Protein AF-A0A9N7JPC7-F1 (afdb_monomer_lite)

Organism: Clostridium septicum (NCBI:txid1504)

Sequence (111 aa):
MSMTQLEKIKLRLEIDKEDKSKDDLINIVLEDAKCEILDYCNRNVILAKMEALQRELAILYYNRIGSEGESSRNEGGISVNYIIDIPESIKNRLNAFRKLKAVGIANENKE

Secondary structure (DSSP, 8-state):
-PPPHHHHHHHHTT--TT--TTHHHHHHHHHHHHHHHHHHHT-SS--HHHHHHHHHHHHHHHHHHHHTTTGGGS-S-----------HHHHHHHHTT---STTTTSSS---

Structure (mmCIF, N/CA/C/O backbone):
data_AF-A0A9N7JPC7-F1
#
_entry.id   AF-A0A9N7JPC7-F1
#
loop_
_atom_site.group_PDB
_atom_site.id
_atom_site.type_symbol
_atom_site.label_atom_id
_atom_site.label_alt_id
_atom_site.label_comp_id
_atom_site.label_asym_id
_atom_site.label_entity_id
_atom_site.label_seq_id
_atom_site.pdbx_PDB_ins_code
_atom_site.Cartn_x
_atom_site.Cartn_y
_atom_site.Cartn_z
_atom_site.occupancy
_atom_site.B_iso_or_equiv
_atom_site.auth_seq_id
_atom_site.auth_comp_id
_atom_site.auth_asym_id
_atom_site.auth_atom_id
_atom_site.pdbx_PDB_model_num
ATOM 1 N N . MET A 1 1 ? -13.743 -18.949 3.786 1.00 50.00 1 MET A N 1
ATOM 2 C CA . MET A 1 1 ? -13.939 -17.575 3.281 1.00 50.00 1 MET A CA 1
ATOM 3 C C . MET A 1 1 ? -12.569 -16.925 3.216 1.00 50.00 1 MET A C 1
ATOM 5 O O . MET A 1 1 ? -11.897 -16.861 4.239 1.00 50.00 1 MET A O 1
ATOM 9 N N . SER A 1 2 ? -12.087 -16.580 2.026 1.00 71.38 2 SER A N 1
ATOM 10 C CA . SER A 1 2 ? -10.784 -15.927 1.873 1.00 71.38 2 SER A CA 1
ATOM 11 C C . SER A 1 2 ? -10.922 -14.473 2.319 1.00 71.38 2 SER A C 1
ATOM 13 O O . SER A 1 2 ? -11.741 -13.759 1.751 1.00 71.38 2 SER A O 1
ATOM 15 N N . MET A 1 3 ? -10.164 -14.036 3.328 1.00 78.31 3 MET A N 1
ATOM 16 C CA . MET A 1 3 ? -10.182 -12.633 3.768 1.00 78.31 3 MET A CA 1
ATOM 17 C C . MET A 1 3 ? -9.793 -11.696 2.620 1.00 78.31 3 MET A C 1
ATOM 19 O O . MET A 1 3 ? -8.792 -11.936 1.926 1.00 78.31 3 MET A O 1
ATOM 23 N N . THR A 1 4 ? -10.554 -10.616 2.464 1.00 88.31 4 THR A N 1
ATOM 24 C CA . THR A 1 4 ? -10.287 -9.562 1.477 1.00 88.31 4 THR A CA 1
ATOM 25 C C . THR A 1 4 ? -9.030 -8.757 1.835 1.00 88.31 4 THR A C 1
ATOM 27 O O . THR A 1 4 ? -8.504 -8.845 2.948 1.00 88.31 4 THR A O 1
ATOM 30 N N . GLN A 1 5 ? -8.490 -7.984 0.883 1.00 87.25 5 GLN A N 1
ATOM 31 C CA . GLN A 1 5 ? -7.329 -7.119 1.155 1.00 87.25 5 GLN A CA 1
ATOM 32 C C . GLN A 1 5 ? -7.655 -6.060 2.213 1.00 87.25 5 GLN A C 1
ATOM 34 O O . GLN A 1 5 ? -6.851 -5.832 3.112 1.00 87.25 5 GLN A O 1
ATOM 39 N N . LEU A 1 6 ? -8.856 -5.489 2.134 1.00 89.69 6 LEU A N 1
ATOM 40 C CA . LEU A 1 6 ? -9.362 -4.488 3.061 1.00 89.69 6 LEU A CA 1
ATOM 41 C C . LEU A 1 6 ? -9.450 -5.023 4.496 1.00 89.69 6 LEU A C 1
ATOM 43 O O . LEU A 1 6 ? -8.890 -4.416 5.404 1.00 89.69 6 LEU A O 1
ATOM 47 N N . GLU A 1 7 ? -10.042 -6.204 4.704 1.00 89.44 7 GLU A N 1
ATOM 48 C CA . GLU A 1 7 ? -10.107 -6.830 6.036 1.00 89.44 7 GLU A CA 1
ATOM 49 C C . GLU A 1 7 ? -8.719 -7.094 6.633 1.00 89.44 7 GLU A C 1
ATOM 51 O O . GLU A 1 7 ? -8.509 -6.915 7.832 1.00 89.44 7 GLU A O 1
ATOM 56 N N . LYS A 1 8 ? -7.751 -7.503 5.802 1.00 90.19 8 LYS A N 1
ATOM 57 C CA . LYS A 1 8 ? -6.366 -7.728 6.246 1.00 90.19 8 LYS A CA 1
ATOM 58 C C . LYS A 1 8 ? -5.678 -6.430 6.663 1.00 90.19 8 LYS A C 1
ATOM 60 O O . LYS A 1 8 ? -4.871 -6.457 7.588 1.00 90.19 8 LYS A O 1
ATOM 65 N N . ILE A 1 9 ? -5.963 -5.326 5.971 1.00 91.00 9 ILE A N 1
ATOM 66 C CA . ILE A 1 9 ? -5.415 -4.006 6.301 1.00 91.00 9 ILE A CA 1
ATOM 67 C C . ILE A 1 9 ? -6.038 -3.485 7.593 1.00 91.00 9 ILE A C 1
ATOM 69 O O . ILE A 1 9 ? -5.297 -3.097 8.488 1.00 91.00 9 ILE A O 1
ATOM 73 N N . LYS A 1 10 ? -7.365 -3.566 7.746 1.00 90.88 10 LYS A N 1
ATOM 74 C CA . LYS A 1 10 ? -8.042 -3.192 8.996 1.00 90.88 10 LYS A CA 1
ATOM 75 C C . LYS A 1 10 ? -7.474 -3.926 10.204 1.00 90.88 10 LYS A C 1
ATOM 77 O O . LYS A 1 10 ? -7.107 -3.293 11.184 1.00 90.88 10 LYS A O 1
ATOM 82 N N . LEU A 1 11 ? -7.295 -5.245 10.084 1.00 90.94 11 LEU A N 1
ATOM 83 C CA . LEU A 1 11 ? -6.702 -6.064 11.142 1.00 90.94 11 LEU A CA 1
ATOM 84 C C . LEU A 1 11 ? -5.277 -5.614 11.510 1.00 90.94 11 LEU A C 1
ATOM 86 O O . LEU A 1 11 ? -4.893 -5.684 12.670 1.00 90.94 11 LEU A O 1
ATOM 90 N N . ARG A 1 12 ? -4.486 -5.165 10.528 1.00 88.00 12 ARG A N 1
ATOM 91 C CA . ARG A 1 12 ? -3.121 -4.649 10.734 1.00 88.00 12 ARG A CA 1
ATOM 92 C C . ARG A 1 12 ? -3.087 -3.261 11.370 1.00 88.00 12 ARG A C 1
ATOM 94 O O . ARG A 1 12 ? -2.095 -2.942 12.009 1.00 88.00 12 ARG A O 1
ATOM 101 N N . LEU A 1 13 ? -4.124 -2.460 11.150 1.00 88.31 13 LEU A N 1
ATOM 102 C CA . LEU A 1 13 ? -4.278 -1.107 11.686 1.00 88.31 13 LEU A CA 1
ATOM 103 C C . LEU A 1 13 ? -5.055 -1.084 13.012 1.00 88.31 13 LEU A C 1
ATOM 105 O O . LEU A 1 13 ? -5.403 -0.006 13.478 1.00 88.31 13 LEU A O 1
ATOM 109 N N . GLU A 1 14 ? -5.370 -2.255 13.580 1.00 88.94 14 GLU A N 1
ATOM 110 C CA . GLU A 1 14 ? -6.210 -2.394 14.780 1.00 88.94 14 GLU A CA 1
ATOM 111 C C . GLU A 1 14 ? -7.586 -1.707 14.641 1.00 88.94 14 GLU A C 1
ATOM 113 O O . GLU A 1 14 ? -8.180 -1.248 15.612 1.00 88.94 14 GLU A O 1
ATOM 118 N N . ILE A 1 15 ? -8.115 -1.660 13.413 1.00 87.81 15 ILE A N 1
ATOM 119 C CA . ILE A 1 15 ? -9.453 -1.149 13.103 1.00 87.81 15 ILE A CA 1
ATOM 120 C C . ILE A 1 15 ? -10.440 -2.315 13.161 1.00 87.81 15 ILE A C 1
ATOM 122 O O . ILE A 1 15 ? -10.199 -3.378 12.575 1.00 87.81 15 ILE A O 1
ATOM 126 N N . ASP A 1 16 ? -11.570 -2.108 13.836 1.00 87.62 16 ASP A N 1
ATOM 127 C CA . ASP A 1 16 ? -12.626 -3.112 13.904 1.00 87.62 16 ASP A CA 1
ATOM 128 C C . ASP A 1 16 ? -13.192 -3.421 12.506 1.00 87.62 16 ASP A C 1
ATOM 130 O O . ASP A 1 16 ? -13.297 -2.555 11.634 1.00 87.62 16 ASP A O 1
ATOM 134 N N . LYS A 1 17 ? -13.565 -4.678 12.260 1.00 81.56 17 LYS A N 1
ATOM 135 C CA . LYS A 1 17 ? -14.100 -5.087 10.953 1.00 81.56 17 LYS A CA 1
ATOM 136 C C . LYS A 1 17 ? -15.415 -4.384 10.629 1.00 81.56 17 LYS A C 1
ATOM 138 O O . LYS A 1 17 ? -15.679 -4.135 9.449 1.00 81.56 17 LYS A O 1
ATOM 143 N N . GLU A 1 18 ? -16.209 -4.080 11.651 1.00 84.56 18 GLU A N 1
ATOM 144 C CA . GLU A 1 18 ? -17.498 -3.402 11.537 1.00 84.56 18 GLU A CA 1
ATOM 145 C C . GLU A 1 18 ? -17.343 -1.888 11.335 1.00 84.56 18 GLU A C 1
ATOM 147 O O . GLU A 1 18 ? -18.255 -1.252 10.799 1.00 84.56 18 GLU A O 1
ATOM 152 N N . ASP A 1 19 ? -16.178 -1.314 11.672 1.00 84.94 19 ASP A N 1
ATOM 153 C CA . ASP A 1 19 ? -15.890 0.095 11.410 1.00 84.94 19 ASP A CA 1
ATOM 154 C C . ASP A 1 19 ? -15.688 0.326 9.909 1.00 84.94 19 ASP A C 1
ATOM 156 O O . ASP A 1 19 ? -14.721 -0.134 9.302 1.00 84.94 19 ASP A O 1
ATOM 160 N N . LYS A 1 20 ? -16.635 1.040 9.300 1.00 87.56 20 LYS A N 1
ATOM 161 C CA . LYS A 1 20 ? -16.605 1.438 7.882 1.00 87.56 20 LYS A CA 1
ATOM 162 C C . LYS A 1 20 ? -16.152 2.881 7.693 1.00 87.56 20 LYS A C 1
ATOM 164 O O . LYS A 1 20 ? -16.093 3.362 6.566 1.00 87.56 20 LYS A O 1
ATOM 169 N N . SER A 1 21 ? -15.815 3.575 8.777 1.00 87.44 21 SER A N 1
ATOM 170 C CA . SER A 1 21 ? -15.427 4.986 8.758 1.00 87.44 21 SER A CA 1
ATOM 171 C C . SER A 1 21 ? -14.166 5.219 7.923 1.00 87.44 21 SER A C 1
ATOM 173 O O . SER A 1 21 ? -13.966 6.302 7.377 1.00 87.44 21 SER A O 1
ATOM 175 N N . LYS A 1 22 ? -13.309 4.196 7.823 1.00 86.88 22 LYS A N 1
ATOM 176 C CA . LYS A 1 22 ? -12.044 4.226 7.077 1.00 86.88 22 LYS A CA 1
ATOM 177 C C . LYS A 1 22 ? -12.039 3.344 5.826 1.00 86.88 22 LYS A C 1
ATOM 179 O O . LYS A 1 22 ? -11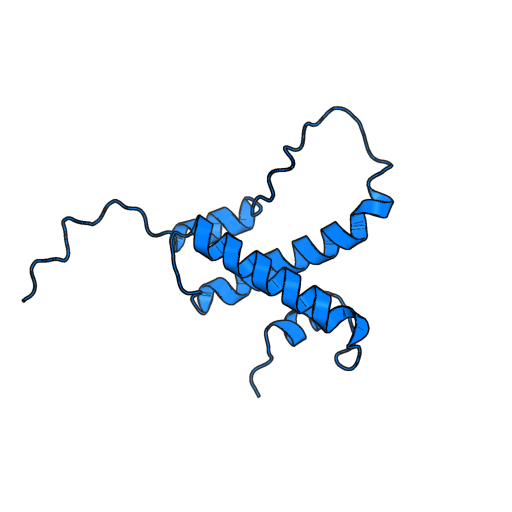.012 3.292 5.158 1.00 86.88 22 LYS A O 1
ATOM 184 N N . ASP A 1 23 ? -13.146 2.675 5.486 1.00 90.88 23 ASP A N 1
ATOM 185 C CA . ASP A 1 23 ? -13.220 1.774 4.320 1.00 90.88 23 ASP A CA 1
ATOM 186 C C . ASP A 1 23 ? -12.849 2.485 3.022 1.00 90.88 23 ASP A C 1
ATOM 188 O O . ASP A 1 23 ? -12.056 1.971 2.238 1.00 90.88 23 ASP A O 1
ATOM 192 N N . ASP A 1 24 ? -13.429 3.664 2.808 1.00 91.12 24 ASP A N 1
ATOM 193 C CA . ASP A 1 24 ? -13.239 4.448 1.591 1.00 91.12 24 ASP A CA 1
ATOM 194 C C . ASP A 1 24 ? -11.768 4.852 1.431 1.00 91.12 24 ASP A C 1
ATOM 196 O O . ASP A 1 24 ? -11.126 4.528 0.433 1.00 91.12 24 ASP A O 1
ATOM 200 N N . LEU A 1 25 ? -11.186 5.406 2.499 1.00 89.75 25 LEU A N 1
ATOM 201 C CA . LEU A 1 25 ? -9.775 5.780 2.539 1.00 89.75 25 LEU A CA 1
ATOM 202 C C . LEU A 1 25 ? -8.855 4.572 2.311 1.00 89.75 25 LEU A C 1
ATOM 204 O O . LEU A 1 25 ? -7.910 4.672 1.534 1.00 89.75 25 LEU A O 1
ATOM 208 N N . ILE A 1 26 ? -9.140 3.428 2.948 1.00 91.19 26 ILE A N 1
ATOM 209 C CA . ILE A 1 26 ? -8.373 2.184 2.776 1.00 91.19 26 ILE A CA 1
ATOM 210 C C . ILE A 1 26 ? -8.460 1.684 1.328 1.00 91.19 26 ILE A C 1
ATOM 212 O O . ILE A 1 26 ? -7.453 1.227 0.788 1.00 91.19 26 ILE A O 1
ATOM 216 N N . ASN A 1 27 ? -9.628 1.764 0.684 1.00 92.25 27 ASN A N 1
ATOM 217 C CA . ASN A 1 27 ? -9.775 1.384 -0.722 1.00 92.25 27 ASN A CA 1
ATOM 218 C C . ASN A 1 27 ? -8.974 2.307 -1.643 1.00 92.25 27 ASN A C 1
ATOM 220 O O . ASN A 1 27 ? -8.279 1.805 -2.525 1.00 92.25 27 ASN A O 1
ATOM 224 N N . ILE A 1 28 ? -9.017 3.620 -1.407 1.00 90.69 28 ILE A N 1
ATOM 225 C CA . ILE A 1 28 ? -8.260 4.601 -2.193 1.00 90.69 28 ILE A CA 1
ATOM 226 C C . ILE A 1 28 ? -6.757 4.324 -2.089 1.00 90.69 28 ILE A C 1
ATOM 228 O O . ILE A 1 28 ? -6.100 4.150 -3.112 1.00 90.69 28 ILE A O 1
ATOM 232 N N . VAL A 1 29 ? -6.203 4.186 -0.876 1.00 90.81 29 VAL A N 1
ATOM 233 C CA . VAL A 1 29 ? -4.759 3.902 -0.716 1.00 90.81 29 VAL A CA 1
ATOM 234 C C . VAL A 1 29 ? -4.369 2.525 -1.252 1.00 90.81 29 VAL A C 1
ATOM 236 O O . VAL A 1 29 ? -3.237 2.321 -1.684 1.00 90.81 29 VAL A O 1
ATOM 239 N N . LEU A 1 30 ? -5.291 1.560 -1.241 1.00 91.69 30 LEU A N 1
ATOM 240 C CA . LEU A 1 30 ? -5.068 0.237 -1.814 1.00 91.69 30 LEU A CA 1
ATOM 241 C C . LEU A 1 30 ? -5.019 0.284 -3.349 1.00 91.69 30 LEU A C 1
ATOM 243 O O . LEU A 1 30 ? -4.237 -0.459 -3.954 1.00 91.69 30 LEU A O 1
ATOM 247 N N . GLU A 1 31 ? -5.852 1.118 -3.972 1.00 91.25 31 GLU A N 1
ATOM 248 C CA . GLU A 1 31 ? -5.848 1.365 -5.414 1.00 91.25 31 GLU A CA 1
ATOM 249 C C . GLU A 1 31 ? -4.602 2.141 -5.848 1.00 91.25 31 GLU A C 1
ATOM 251 O O . GLU A 1 31 ? -3.938 1.738 -6.805 1.00 91.25 31 GLU A O 1
ATOM 256 N N . ASP A 1 32 ? -4.231 3.172 -5.096 1.00 89.75 32 ASP A N 1
ATOM 257 C CA . ASP A 1 32 ? -3.031 3.969 -5.338 1.00 89.75 32 ASP A CA 1
ATOM 258 C C . ASP A 1 32 ? -1.765 3.098 -5.255 1.00 89.75 32 ASP A C 1
ATOM 260 O O . ASP A 1 32 ? -1.015 2.971 -6.226 1.00 89.75 32 ASP A O 1
ATOM 264 N N . ALA A 1 33 ? -1.632 2.317 -4.173 1.00 90.50 33 ALA A N 1
ATOM 265 C CA . ALA A 1 33 ? -0.558 1.339 -4.010 1.00 90.50 33 ALA A CA 1
ATOM 266 C C . ALA A 1 33 ? -0.510 0.309 -5.152 1.00 90.50 33 ALA A C 1
ATOM 268 O O . ALA A 1 33 ? 0.563 -0.145 -5.555 1.00 90.50 33 ALA A O 1
ATOM 269 N N . LYS A 1 34 ? -1.667 -0.096 -5.691 1.00 91.06 34 LYS A N 1
ATOM 270 C CA . LYS A 1 34 ? -1.721 -0.982 -6.861 1.00 91.06 34 LYS A CA 1
ATOM 271 C C . LYS A 1 34 ? -1.183 -0.284 -8.100 1.00 91.06 34 LYS A C 1
ATOM 273 O O . LYS A 1 34 ? -0.375 -0.891 -8.799 1.00 91.06 34 LYS A O 1
ATOM 278 N N . CYS A 1 35 ? -1.647 0.928 -8.386 1.00 89.06 35 CYS A N 1
ATOM 279 C CA . CYS A 1 35 ? -1.223 1.698 -9.551 1.00 89.06 35 CYS A CA 1
ATOM 280 C C . CYS A 1 35 ? 0.300 1.869 -9.559 1.00 89.06 35 CYS A C 1
ATOM 282 O O . CYS A 1 35 ? 0.963 1.554 -10.545 1.00 89.06 35 CYS A O 1
ATOM 284 N N . GLU A 1 36 ? 0.863 2.227 -8.411 1.00 88.06 36 GLU A N 1
ATOM 285 C CA . GLU A 1 36 ? 2.291 2.477 -8.263 1.00 88.06 36 GLU A CA 1
ATOM 286 C C . GLU A 1 36 ? 3.141 1.211 -8.425 1.00 88.06 36 GLU A C 1
ATOM 288 O O . GLU A 1 36 ? 4.156 1.201 -9.124 1.00 88.06 36 GLU A O 1
ATOM 293 N N . ILE A 1 37 ? 2.694 0.090 -7.848 1.00 89.06 37 ILE A N 1
ATOM 294 C CA . ILE A 1 37 ? 3.350 -1.208 -8.042 1.00 89.06 37 ILE A CA 1
ATOM 295 C C . ILE A 1 37 ? 3.329 -1.616 -9.517 1.00 89.06 37 ILE A C 1
ATOM 297 O O . ILE A 1 37 ? 4.319 -2.150 -10.024 1.00 89.06 37 ILE A O 1
ATOM 301 N N . LEU A 1 38 ? 2.200 -1.414 -10.197 1.00 88.62 38 LEU A N 1
ATOM 302 C CA . LEU A 1 38 ? 2.032 -1.745 -11.609 1.00 88.62 38 LEU A CA 1
ATOM 303 C C . LEU A 1 38 ? 2.951 -0.904 -12.497 1.00 88.62 38 LEU A C 1
ATOM 305 O O . LEU A 1 38 ? 3.646 -1.475 -13.344 1.00 88.62 38 LEU A O 1
ATOM 309 N N . ASP A 1 39 ? 3.008 0.403 -12.248 1.00 86.31 39 ASP A N 1
ATOM 310 C CA . ASP A 1 39 ? 3.906 1.336 -12.926 1.00 86.31 39 ASP A CA 1
ATOM 311 C C . ASP A 1 39 ? 5.377 0.932 -12.725 1.00 86.31 39 ASP A C 1
ATOM 313 O O . ASP A 1 39 ? 6.090 0.635 -13.691 1.00 86.31 39 ASP A O 1
ATOM 317 N N . TYR A 1 40 ? 5.797 0.745 -11.468 1.00 85.75 40 TYR A N 1
ATOM 318 C CA . TYR A 1 40 ? 7.165 0.352 -11.118 1.00 85.75 40 TYR A CA 1
ATOM 319 C C . TYR A 1 40 ? 7.582 -0.978 -11.767 1.00 85.75 40 TYR A C 1
ATOM 321 O O . TYR A 1 40 ? 8.697 -1.144 -12.285 1.00 85.75 40 TYR A O 1
ATOM 329 N N . CYS A 1 41 ? 6.673 -1.953 -11.743 1.00 85.31 41 CYS A N 1
ATOM 330 C CA . CYS A 1 41 ? 6.886 -3.295 -12.270 1.00 85.31 41 CYS A CA 1
ATOM 331 C C . CYS A 1 41 ? 6.753 -3.368 -13.804 1.00 85.31 41 CYS A C 1
ATOM 333 O O . CYS A 1 41 ? 7.134 -4.383 -14.400 1.00 85.31 41 CYS A O 1
ATOM 335 N N . ASN A 1 42 ? 6.244 -2.306 -14.439 1.00 84.25 42 ASN A N 1
ATOM 336 C CA . ASN A 1 42 ? 5.874 -2.244 -15.850 1.00 84.25 42 ASN A CA 1
ATOM 337 C C . ASN A 1 42 ? 4.895 -3.374 -16.229 1.00 84.25 42 ASN A C 1
ATOM 339 O O . ASN A 1 42 ? 5.155 -4.235 -17.079 1.00 84.25 42 ASN A O 1
ATOM 343 N N . ARG A 1 43 ? 3.779 -3.439 -15.498 1.00 83.12 43 ARG A N 1
ATOM 344 C CA . ARG A 1 43 ? 2.722 -4.444 -15.669 1.00 83.12 43 ARG A CA 1
ATOM 345 C C . ARG A 1 43 ? 1.347 -3.794 -15.638 1.00 83.12 43 ARG A C 1
ATOM 347 O O . ARG A 1 43 ? 1.156 -2.765 -15.022 1.00 83.12 43 ARG A O 1
ATOM 354 N N . ASN A 1 44 ? 0.369 -4.484 -16.222 1.00 84.81 44 ASN A N 1
ATOM 355 C CA . ASN A 1 44 ? -1.044 -4.088 -16.175 1.00 84.81 44 ASN A CA 1
ATOM 356 C C . ASN A 1 44 ? -1.856 -4.875 -15.125 1.00 84.81 44 ASN A C 1
ATOM 358 O O . ASN A 1 44 ? -3.011 -4.556 -14.869 1.00 84.81 44 ASN A O 1
ATOM 362 N N . VAL A 1 45 ? -1.279 -5.936 -14.536 1.00 86.50 45 VAL A N 1
ATOM 363 C CA . VAL A 1 45 ? -1.969 -6.840 -13.597 1.00 86.50 45 VAL A CA 1
ATOM 364 C C . VAL A 1 45 ? -1.106 -7.175 -12.377 1.00 86.50 45 VAL A C 1
ATOM 366 O O . VAL A 1 45 ? 0.086 -7.471 -12.511 1.00 86.50 45 VAL A O 1
ATOM 369 N N . ILE A 1 46 ? -1.723 -7.141 -11.190 1.00 85.44 46 ILE A N 1
ATOM 370 C CA . ILE A 1 46 ? -1.114 -7.539 -9.913 1.00 85.44 46 ILE A CA 1
ATOM 371 C C . ILE A 1 46 ? -1.113 -9.064 -9.826 1.00 85.44 46 ILE A C 1
ATOM 373 O O . ILE A 1 46 ? -2.128 -9.716 -10.061 1.00 85.44 4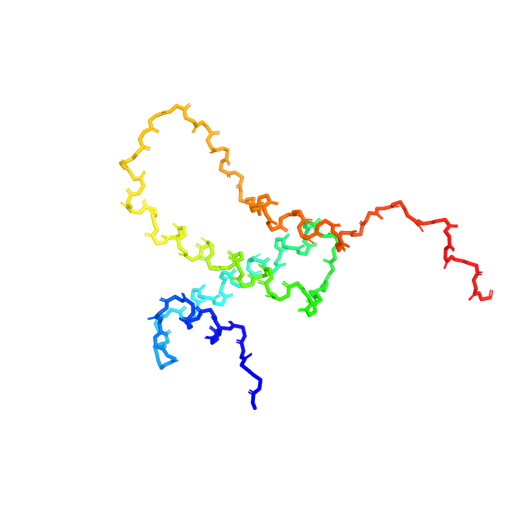6 ILE A O 1
ATOM 377 N N . LEU A 1 47 ? 0.033 -9.645 -9.473 1.00 86.88 47 LEU A N 1
ATOM 378 C CA . LEU A 1 47 ? 0.140 -11.074 -9.181 1.00 86.88 47 LEU A CA 1
ATOM 379 C C . LEU A 1 47 ? -0.258 -11.355 -7.728 1.00 86.88 47 LEU A C 1
ATOM 381 O O . LEU A 1 47 ? 0.002 -10.536 -6.851 1.00 86.88 47 LEU A O 1
ATOM 385 N N . ALA A 1 48 ? -0.720 -12.573 -7.436 1.00 85.19 48 ALA A N 1
ATOM 386 C CA . ALA A 1 48 ? -1.034 -12.992 -6.063 1.00 85.19 48 ALA A CA 1
ATOM 387 C C . ALA A 1 48 ? 0.143 -12.805 -5.080 1.00 85.19 48 ALA A C 1
ATOM 389 O O . ALA A 1 48 ? -0.028 -12.462 -3.912 1.00 85.19 48 ALA A O 1
ATOM 390 N N . LYS A 1 49 ? 1.381 -12.964 -5.571 1.00 85.00 49 LYS A N 1
ATOM 391 C CA . LYS A 1 49 ? 2.604 -12.731 -4.784 1.00 85.00 49 LYS A CA 1
ATOM 392 C C . LYS A 1 49 ? 2.851 -11.248 -4.457 1.00 85.00 49 LYS A C 1
ATOM 394 O O . LYS A 1 49 ? 3.527 -10.962 -3.474 1.00 85.00 49 LYS A O 1
ATOM 399 N N . MET A 1 50 ? 2.313 -10.322 -5.255 1.00 88.19 50 MET A N 1
ATOM 400 C CA . MET A 1 50 ? 2.410 -8.874 -5.035 1.00 88.19 50 MET A CA 1
ATOM 401 C C . MET A 1 50 ? 1.320 -8.347 -4.107 1.00 88.19 50 MET A C 1
ATOM 403 O O . MET A 1 50 ? 1.520 -7.297 -3.516 1.00 88.19 50 MET A O 1
ATOM 407 N N . GLU A 1 51 ? 0.206 -9.060 -3.922 1.00 89.56 51 GLU A N 1
ATOM 408 C CA . GLU A 1 51 ? -0.871 -8.613 -3.024 1.00 89.56 51 GLU A CA 1
ATOM 409 C C . GLU A 1 51 ? -0.357 -8.329 -1.606 1.00 89.56 51 GLU A C 1
ATOM 411 O O . GLU A 1 51 ? -0.793 -7.393 -0.946 1.00 89.56 51 GLU A O 1
ATOM 416 N N . ALA A 1 52 ? 0.611 -9.116 -1.125 1.00 90.12 52 ALA A N 1
ATOM 417 C CA . ALA A 1 52 ? 1.240 -8.861 0.167 1.00 90.12 52 ALA A CA 1
ATOM 418 C C . ALA A 1 52 ? 2.010 -7.528 0.198 1.00 90.12 52 ALA A C 1
ATOM 420 O O . ALA A 1 52 ? 1.944 -6.827 1.202 1.00 90.12 52 ALA A O 1
ATOM 421 N N . LEU A 1 53 ? 2.696 -7.184 -0.896 1.00 91.12 53 LEU A N 1
ATOM 422 C CA . LEU A 1 53 ? 3.445 -5.933 -1.053 1.00 91.12 53 LEU A CA 1
ATOM 423 C C . LEU A 1 53 ? 2.504 -4.737 -1.206 1.00 91.12 53 LEU A C 1
ATOM 425 O O . LEU A 1 53 ? 2.726 -3.705 -0.589 1.00 91.12 53 LEU A O 1
ATOM 429 N N . GLN A 1 54 ? 1.420 -4.908 -1.964 1.00 92.50 54 GLN A N 1
ATOM 430 C CA . GLN A 1 54 ? 0.364 -3.911 -2.114 1.00 92.50 54 GLN A CA 1
ATOM 431 C C . GLN A 1 54 ? -0.250 -3.544 -0.763 1.00 92.50 54 GLN A C 1
ATOM 433 O O . GLN A 1 54 ? -0.394 -2.364 -0.467 1.00 92.50 54 GLN A O 1
ATOM 438 N N . ARG A 1 55 ? -0.561 -4.533 0.089 1.00 92.00 55 ARG A N 1
ATOM 439 C CA . ARG A 1 55 ? -1.060 -4.255 1.448 1.00 92.00 55 ARG A CA 1
ATOM 440 C C . ARG A 1 55 ? -0.050 -3.498 2.295 1.00 92.00 55 ARG A C 1
ATOM 442 O O . ARG A 1 55 ? -0.437 -2.603 3.030 1.00 92.00 55 ARG A O 1
ATOM 449 N N . GLU A 1 56 ? 1.219 -3.885 2.224 1.00 91.44 56 GLU A N 1
ATOM 450 C CA . GLU A 1 56 ? 2.292 -3.245 2.989 1.00 91.44 56 GLU A CA 1
ATOM 451 C C . GLU A 1 56 ? 2.450 -1.770 2.588 1.00 91.44 56 GLU A C 1
ATOM 453 O O . G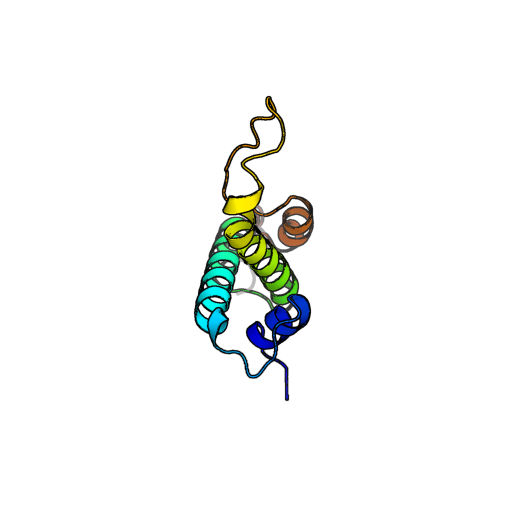LU A 1 56 ? 2.494 -0.902 3.458 1.00 91.44 56 GLU A O 1
ATOM 458 N N . LEU A 1 57 ? 2.421 -1.483 1.282 1.00 90.44 57 LEU A N 1
ATOM 459 C CA . LEU A 1 57 ? 2.466 -0.124 0.743 1.00 90.44 57 LEU A CA 1
ATOM 460 C C . LEU A 1 57 ? 1.215 0.687 1.119 1.00 90.44 57 LEU A C 1
ATOM 462 O O . LEU A 1 57 ? 1.334 1.808 1.604 1.00 90.44 57 LEU A O 1
ATOM 466 N N . ALA A 1 58 ? 0.026 0.095 0.994 1.00 91.25 58 ALA A N 1
ATOM 467 C CA . ALA A 1 58 ? -1.236 0.737 1.364 1.00 91.25 58 ALA A CA 1
ATOM 468 C C . ALA A 1 58 ? -1.285 1.126 2.855 1.00 91.25 58 ALA A C 1
ATOM 470 O O . ALA A 1 58 ? -1.747 2.211 3.200 1.00 91.25 58 ALA A O 1
ATOM 471 N N . ILE A 1 59 ? -0.770 0.268 3.745 1.00 90.50 59 ILE A N 1
ATOM 472 C CA . ILE A 1 59 ? -0.645 0.569 5.181 1.00 90.50 59 ILE A CA 1
ATOM 473 C C . ILE A 1 59 ? 0.301 1.755 5.399 1.00 90.50 59 ILE A C 1
ATOM 475 O O . ILE A 1 59 ? 0.006 2.627 6.214 1.00 90.50 59 ILE A O 1
ATOM 479 N N . LEU A 1 60 ? 1.426 1.811 4.683 1.00 87.88 60 LEU A N 1
ATOM 480 C CA . LEU A 1 60 ? 2.370 2.924 4.785 1.00 87.88 60 LEU A CA 1
ATOM 481 C C . LEU A 1 60 ? 1.724 4.247 4.343 1.00 87.88 60 LEU A C 1
ATOM 483 O O . LEU A 1 60 ? 1.871 5.254 5.032 1.00 87.88 60 LEU A O 1
ATOM 487 N N . TYR A 1 61 ? 0.953 4.235 3.253 1.00 87.56 61 TYR A N 1
ATOM 488 C CA . TYR A 1 61 ? 0.228 5.414 2.758 1.00 87.56 61 TYR A CA 1
ATOM 489 C C . TYR A 1 61 ? -0.838 5.882 3.731 1.00 87.56 61 TYR A C 1
ATOM 491 O O . TYR A 1 61 ? -0.885 7.064 4.063 1.00 87.56 61 TYR A O 1
ATOM 499 N N . TYR A 1 62 ? -1.613 4.949 4.277 1.00 88.38 62 TYR A N 1
ATOM 500 C CA . TYR A 1 62 ? -2.593 5.259 5.307 1.00 88.38 62 TYR A CA 1
ATOM 501 C C . TYR A 1 62 ? -1.958 5.927 6.538 1.00 88.38 62 TYR A C 1
ATOM 503 O O . TYR A 1 62 ? -2.428 6.971 6.990 1.00 88.38 62 TYR A O 1
ATOM 511 N N . ASN A 1 63 ? -0.867 5.357 7.064 1.00 86.06 63 ASN A N 1
ATOM 512 C CA . ASN A 1 63 ? -0.172 5.919 8.225 1.00 86.06 63 ASN A CA 1
ATOM 513 C C . ASN A 1 63 ? 0.433 7.293 7.918 1.00 86.06 63 ASN A C 1
ATOM 515 O O . ASN A 1 63 ? 0.395 8.177 8.769 1.00 86.06 63 ASN A O 1
ATOM 519 N N . ARG A 1 64 ? 0.950 7.497 6.699 1.00 80.25 64 ARG A N 1
ATOM 520 C CA . ARG A 1 64 ? 1.518 8.781 6.282 1.00 80.25 64 ARG A CA 1
ATOM 521 C C . ARG A 1 64 ? 0.468 9.886 6.290 1.00 80.25 64 ARG A C 1
ATOM 523 O O . ARG A 1 64 ? 0.742 10.910 6.897 1.00 80.25 64 ARG A O 1
ATOM 530 N N . ILE A 1 65 ? -0.713 9.646 5.712 1.00 80.94 65 ILE A N 1
ATOM 531 C CA . ILE A 1 65 ? -1.843 10.599 5.703 1.00 80.94 65 ILE A CA 1
ATOM 532 C C . ILE A 1 65 ? -2.252 10.978 7.138 1.00 80.94 65 ILE A C 1
ATOM 534 O O . ILE A 1 65 ? -2.564 12.129 7.427 1.00 80.94 65 ILE A O 1
ATOM 538 N N . GLY A 1 66 ? -2.226 10.019 8.070 1.00 68.88 66 GLY A N 1
ATOM 539 C CA . GLY A 1 6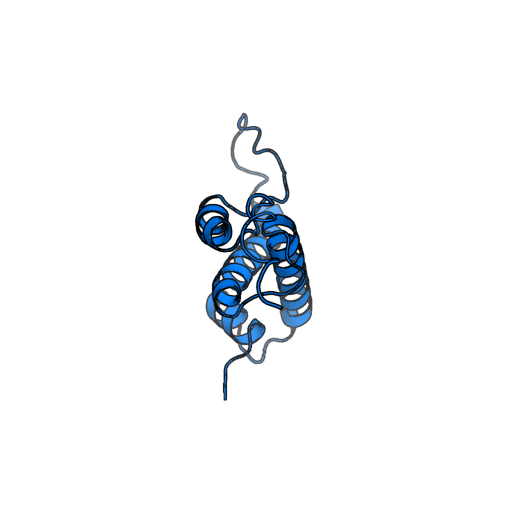6 ? -2.497 10.288 9.487 1.00 68.88 66 GLY A CA 1
ATOM 540 C C . GLY A 1 66 ? -1.384 11.068 10.201 1.00 68.88 66 GLY A C 1
ATOM 541 O O . GLY A 1 66 ? -1.668 11.851 11.104 1.00 68.88 66 GLY A O 1
ATOM 542 N N . SER A 1 67 ? -0.128 10.882 9.786 1.00 64.81 67 SER A N 1
ATOM 543 C CA . SER A 1 67 ? 1.066 11.417 10.454 1.00 64.81 67 SER A CA 1
ATOM 544 C C . SER A 1 67 ? 1.441 12.848 10.034 1.00 64.81 67 SER A C 1
ATOM 546 O O . SER A 1 67 ? 2.317 13.450 10.662 1.00 64.81 67 SER A O 1
ATOM 548 N N . GLU A 1 68 ? 0.793 13.423 9.014 1.00 61.75 68 GLU A N 1
ATOM 549 C CA . GLU A 1 68 ? 1.057 14.795 8.535 1.00 61.75 68 GLU A CA 1
ATOM 550 C C . GLU A 1 68 ? 0.825 15.858 9.627 1.00 61.75 68 GLU A C 1
ATOM 552 O O . GLU A 1 68 ? 1.482 16.898 9.627 1.00 61.75 68 GLU A O 1
ATOM 557 N N . GLY A 1 69 ? -0.042 15.577 10.608 1.00 49.41 69 GLY A N 1
ATOM 558 C CA . GLY A 1 69 ? -0.280 16.451 11.763 1.0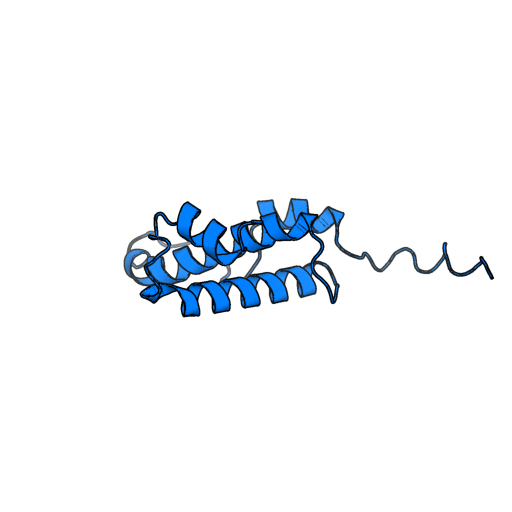0 49.41 69 GLY A CA 1
ATOM 559 C C . GLY A 1 69 ? 0.800 16.394 12.853 1.00 49.41 69 GLY A C 1
ATOM 560 O O . GLY A 1 69 ? 0.966 17.359 13.596 1.00 49.41 69 GLY A O 1
ATOM 561 N N . GLU A 1 70 ? 1.561 15.299 12.944 1.00 48.91 70 GLU A N 1
ATOM 562 C CA . GLU A 1 70 ? 2.584 15.088 13.985 1.00 48.91 70 GLU A CA 1
ATOM 563 C C . GLU A 1 70 ? 4.003 15.410 13.489 1.00 48.91 70 GLU A C 1
ATOM 565 O O . GLU A 1 70 ? 4.870 15.823 14.261 1.00 48.91 70 GLU A O 1
ATOM 570 N N . SER A 1 71 ? 4.237 15.319 12.176 1.00 46.44 71 SER A N 1
ATOM 571 C CA . SER A 1 71 ? 5.555 15.535 11.566 1.00 46.44 71 SER A CA 1
ATOM 572 C C . SER A 1 71 ? 5.953 17.013 11.415 1.00 46.44 71 SER A C 1
ATOM 574 O O . SER A 1 71 ? 7.023 17.308 10.886 1.00 46.44 71 SER A O 1
ATOM 576 N N . SER A 1 72 ? 5.146 17.957 11.922 1.00 44.75 72 SER A N 1
ATOM 577 C CA . SER A 1 72 ? 5.531 19.377 12.018 1.00 44.75 72 SER A CA 1
ATOM 578 C C . SER A 1 72 ? 6.606 19.633 13.086 1.00 44.75 72 SER A C 1
ATOM 580 O O . SER A 1 72 ? 7.074 20.765 13.232 1.00 44.75 72 SER A O 1
ATOM 582 N N . ARG A 1 73 ? 7.008 18.607 13.845 1.00 51.19 73 ARG A N 1
ATOM 583 C CA . ARG A 1 73 ? 8.019 18.718 14.894 1.00 51.19 73 ARG A CA 1
ATOM 584 C C . ARG A 1 73 ? 9.024 17.571 14.831 1.00 51.19 73 ARG A C 1
ATOM 586 O O . ARG A 1 73 ? 9.140 16.813 15.779 1.00 51.19 73 ARG A O 1
ATOM 593 N N . ASN A 1 74 ? 9.768 17.460 13.734 1.00 41.62 74 ASN A N 1
ATOM 594 C CA . ASN A 1 74 ? 11.086 16.837 13.790 1.00 41.62 74 ASN A CA 1
ATOM 595 C C . ASN A 1 74 ? 11.983 17.317 12.637 1.00 41.62 74 ASN A C 1
ATOM 597 O O . ASN A 1 74 ? 11.805 16.946 11.486 1.00 41.62 74 ASN A O 1
ATOM 601 N N . GLU A 1 75 ? 12.933 18.166 13.028 1.00 40.53 75 GLU A N 1
ATOM 602 C CA . GLU A 1 75 ? 14.338 18.151 12.604 1.00 40.53 75 GLU A CA 1
ATOM 603 C C . GLU A 1 75 ? 14.689 18.545 11.158 1.00 40.53 75 GLU A C 1
ATOM 605 O O . GLU A 1 75 ? 14.380 17.891 10.167 1.00 40.53 75 GLU A O 1
ATOM 610 N N . GLY A 1 76 ? 15.414 19.661 11.062 1.00 42.81 76 GLY A N 1
ATOM 611 C CA . GLY A 1 76 ? 15.900 20.216 9.812 1.00 42.81 76 GLY A CA 1
ATOM 612 C C . GLY A 1 76 ? 16.954 19.361 9.109 1.00 42.81 76 GLY A C 1
ATOM 613 O O . GLY A 1 76 ? 17.734 18.638 9.720 1.00 42.81 76 GLY A O 1
ATOM 614 N N . GLY A 1 77 ? 17.031 19.564 7.795 1.00 37.75 77 GLY A N 1
ATOM 615 C CA . GLY A 1 77 ? 18.259 19.338 7.036 1.00 37.75 77 GLY A CA 1
ATOM 616 C C . GLY A 1 77 ? 18.412 17.982 6.359 1.00 37.75 77 GLY A C 1
ATOM 617 O O . GLY A 1 77 ? 19.489 17.714 5.837 1.00 37.75 77 GLY A O 1
ATOM 618 N N . ILE A 1 78 ? 17.368 17.157 6.287 1.00 40.44 78 ILE A N 1
ATOM 619 C CA . ILE A 1 78 ? 17.345 16.030 5.351 1.00 40.44 78 ILE A CA 1
ATOM 620 C C . ILE A 1 78 ? 16.249 16.311 4.337 1.00 40.44 78 ILE A C 1
ATOM 622 O O . ILE A 1 78 ? 15.062 16.231 4.646 1.00 40.44 78 ILE A O 1
ATOM 626 N N . SER A 1 79 ? 16.653 16.680 3.124 1.00 36.53 79 SER A N 1
ATOM 627 C CA . SER A 1 79 ? 15.781 16.712 1.954 1.00 36.53 79 SER A CA 1
ATOM 628 C C . SER A 1 79 ? 15.333 15.280 1.663 1.00 36.53 79 SER A C 1
ATOM 630 O O . SER A 1 79 ? 15.878 14.613 0.786 1.00 36.53 79 SER A O 1
ATOM 632 N N . VAL A 1 80 ? 14.378 14.771 2.442 1.00 41.56 80 VAL A N 1
ATOM 633 C CA . VAL A 1 80 ? 13.632 13.567 2.097 1.00 41.56 80 VAL A CA 1
ATOM 634 C C . VAL A 1 80 ? 12.848 13.974 0.872 1.00 41.56 80 VAL A C 1
ATOM 636 O O . VAL A 1 80 ? 11.853 14.689 0.962 1.00 41.56 80 VAL A O 1
ATOM 639 N N . ASN A 1 81 ? 13.395 13.643 -0.292 1.00 38.03 81 ASN A N 1
ATOM 640 C CA . ASN A 1 81 ? 12.769 13.926 -1.562 1.00 38.03 81 ASN A CA 1
ATOM 641 C C . ASN A 1 81 ? 11.360 13.333 -1.463 1.00 38.03 81 ASN A C 1
ATOM 643 O O . ASN A 1 81 ? 11.218 12.118 -1.336 1.00 38.03 81 ASN A O 1
ATOM 647 N N . TYR A 1 82 ? 10.338 14.190 -1.440 1.00 41.16 82 TYR A N 1
ATOM 648 C CA . TYR A 1 82 ? 8.919 13.829 -1.416 1.00 41.16 82 TYR A CA 1
ATOM 649 C C . TYR A 1 82 ? 8.517 13.199 -2.762 1.00 41.16 82 TYR A C 1
ATOM 651 O O . TYR A 1 82 ? 7.505 13.551 -3.359 1.00 41.16 82 TYR A O 1
ATOM 659 N N . ILE A 1 83 ? 9.332 12.282 -3.281 1.00 42.06 83 ILE A N 1
ATOM 660 C CA . ILE A 1 83 ? 8.890 11.361 -4.306 1.00 42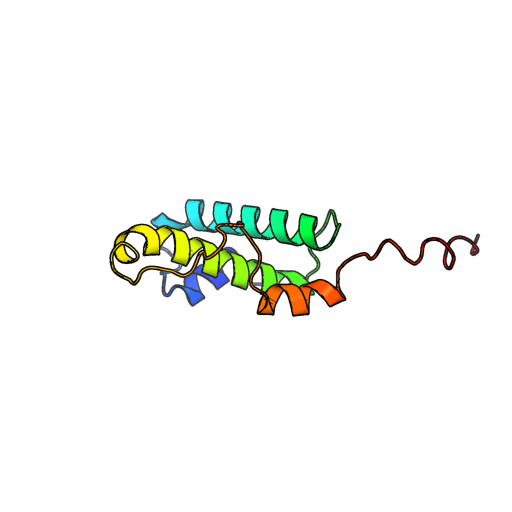.06 83 ILE A CA 1
ATOM 661 C C . ILE A 1 83 ? 7.910 10.437 -3.584 1.00 42.06 83 ILE A C 1
ATOM 663 O O . ILE A 1 83 ? 8.199 9.905 -2.508 1.00 42.06 83 ILE A O 1
ATOM 667 N N . ILE A 1 84 ? 6.718 10.323 -4.152 1.00 52.62 84 ILE A N 1
ATOM 668 C CA . ILE A 1 84 ? 5.684 9.346 -3.812 1.00 52.62 84 ILE A CA 1
ATOM 669 C C . ILE A 1 84 ? 6.236 7.971 -4.208 1.00 52.62 84 ILE A C 1
ATOM 671 O O . ILE A 1 84 ? 5.936 7.439 -5.267 1.00 52.62 84 ILE A O 1
ATOM 675 N N . ASP A 1 85 ? 7.231 7.514 -3.458 1.00 63.97 85 ASP A N 1
ATOM 676 C CA . ASP A 1 85 ? 8.139 6.468 -3.885 1.00 63.97 85 ASP A CA 1
ATOM 677 C C . ASP A 1 85 ? 8.000 5.266 -2.969 1.00 63.97 85 ASP A C 1
ATOM 679 O O . ASP A 1 85 ? 8.212 5.353 -1.755 1.00 63.97 85 ASP A O 1
ATOM 683 N N . ILE A 1 86 ? 7.682 4.128 -3.582 1.00 78.75 86 ILE A N 1
ATOM 684 C CA . ILE A 1 86 ? 7.720 2.813 -2.953 1.00 78.75 86 ILE A CA 1
ATOM 685 C C . ILE A 1 86 ? 9.010 2.671 -2.113 1.00 78.75 86 ILE A C 1
ATOM 687 O O . ILE A 1 86 ? 10.109 2.800 -2.660 1.00 78.75 86 ILE A O 1
ATOM 691 N N . PRO A 1 87 ? 8.928 2.328 -0.814 1.00 84.12 87 PRO A N 1
ATOM 692 C CA . PRO A 1 87 ? 10.109 2.194 0.033 1.00 84.12 87 PRO A CA 1
ATOM 693 C C . PRO A 1 87 ? 11.058 1.109 -0.494 1.00 84.12 87 PRO A C 1
ATOM 695 O O . PRO A 1 87 ? 10.624 0.091 -1.047 1.00 84.12 87 PRO A O 1
ATOM 698 N N . GLU A 1 88 ? 12.365 1.286 -0.273 1.00 82.69 88 GLU A N 1
ATOM 699 C CA . GLU A 1 88 ? 13.416 0.414 -0.828 1.00 82.69 88 GLU A CA 1
ATOM 700 C C . GLU A 1 88 ? 13.214 -1.075 -0.508 1.00 82.69 88 GLU A C 1
ATOM 702 O O . GLU A 1 88 ? 13.442 -1.934 -1.361 1.00 82.69 88 GLU A O 1
ATOM 707 N N . SER A 1 89 ? 12.705 -1.394 0.687 1.00 84.50 89 SER A N 1
ATOM 708 C CA . SER A 1 89 ? 12.393 -2.773 1.092 1.00 84.50 89 SER A CA 1
ATOM 709 C C . SER A 1 89 ? 11.351 -3.433 0.174 1.00 84.50 89 SER A C 1
ATOM 711 O O . SER A 1 89 ? 11.524 -4.571 -0.278 1.00 84.50 89 SER A O 1
ATOM 713 N N . ILE A 1 90 ? 10.290 -2.695 -0.177 1.00 88.19 90 ILE A N 1
ATOM 714 C CA . ILE A 1 90 ? 9.242 -3.161 -1.091 1.00 88.19 90 ILE A CA 1
ATOM 715 C C . ILE A 1 90 ? 9.782 -3.189 -2.523 1.00 88.19 90 ILE A C 1
ATOM 717 O O . ILE A 1 90 ? 9.591 -4.190 -3.218 1.00 88.19 90 ILE A O 1
ATOM 721 N N . LYS A 1 91 ? 10.524 -2.159 -2.953 1.00 86.38 91 LYS A N 1
ATOM 722 C CA . LYS A 1 91 ? 11.172 -2.120 -4.275 1.00 86.38 91 LYS A CA 1
ATOM 723 C C . LYS A 1 91 ? 12.061 -3.326 -4.527 1.00 86.38 91 LYS A C 1
ATOM 725 O O . LYS A 1 91 ? 11.948 -3.949 -5.580 1.00 86.38 91 LYS A O 1
ATOM 730 N N . ASN A 1 92 ? 12.899 -3.701 -3.561 1.00 87.38 92 ASN A N 1
ATOM 731 C CA . ASN A 1 92 ? 13.811 -4.832 -3.707 1.00 87.38 92 ASN A CA 1
ATOM 732 C C . ASN A 1 92 ? 13.046 -6.142 -3.968 1.00 87.38 92 ASN A C 1
ATOM 734 O O . ASN A 1 92 ? 13.437 -6.952 -4.808 1.00 87.38 92 ASN A O 1
ATOM 738 N N . ARG A 1 93 ? 11.890 -6.315 -3.315 1.00 88.00 93 ARG A N 1
ATOM 739 C CA . ARG A 1 93 ? 10.988 -7.454 -3.539 1.00 88.00 93 ARG A CA 1
ATOM 740 C C . ARG A 1 93 ? 10.246 -7.347 -4.875 1.00 88.00 93 ARG A C 1
ATOM 742 O O . ARG A 1 93 ? 10.097 -8.356 -5.560 1.00 88.00 93 ARG A O 1
ATOM 749 N N . LEU A 1 94 ? 9.808 -6.149 -5.268 1.00 87.06 94 LEU A N 1
ATOM 750 C CA . LEU A 1 94 ? 9.144 -5.888 -6.552 1.00 87.06 94 LEU A CA 1
ATOM 751 C C . LEU A 1 94 ? 10.069 -6.060 -7.758 1.00 87.06 94 LEU A C 1
ATOM 753 O O . LEU A 1 94 ? 9.598 -6.432 -8.834 1.00 87.06 94 LEU A O 1
ATOM 757 N N . ASN A 1 95 ? 11.372 -5.841 -7.584 1.00 86.25 95 ASN A N 1
ATOM 758 C CA . ASN A 1 95 ? 12.360 -5.956 -8.650 1.00 86.25 95 ASN A CA 1
ATOM 759 C C . ASN A 1 95 ? 12.372 -7.364 -9.272 1.00 86.25 95 ASN A C 1
ATOM 761 O O . ASN A 1 95 ? 12.460 -7.497 -10.488 1.00 86.25 95 ASN A O 1
ATOM 765 N N . ALA A 1 96 ? 12.151 -8.410 -8.466 1.00 84.62 96 ALA A N 1
ATOM 766 C CA . ALA A 1 96 ? 12.019 -9.792 -8.942 1.00 84.62 96 ALA A CA 1
ATOM 767 C C . ALA A 1 96 ? 10.820 -10.013 -9.882 1.00 84.62 96 ALA A C 1
ATOM 769 O O . ALA A 1 96 ? 10.772 -10.991 -10.627 1.00 84.62 96 ALA A O 1
ATOM 770 N N . PHE A 1 97 ? 9.830 -9.124 -9.842 1.00 83.12 97 PHE A N 1
ATOM 771 C CA . PHE A 1 97 ? 8.643 -9.214 -10.678 1.00 83.12 97 PHE A CA 1
ATOM 772 C C . PHE A 1 97 ? 8.653 -8.242 -11.860 1.00 83.12 97 PHE A C 1
ATOM 774 O O . PHE A 1 97 ? 7.839 -8.413 -12.782 1.00 83.12 97 PHE A O 1
ATOM 781 N N . ARG A 1 98 ? 9.541 -7.239 -11.821 1.00 81.69 98 ARG A N 1
ATOM 782 C CA . ARG A 1 98 ? 9.665 -6.175 -12.818 1.00 81.69 98 ARG A CA 1
ATOM 783 C C . ARG A 1 98 ? 9.948 -6.775 -14.188 1.00 81.69 98 ARG A C 1
ATOM 785 O O . ARG A 1 98 ? 10.891 -7.545 -14.358 1.00 81.69 98 ARG A O 1
ATOM 792 N N . LYS A 1 99 ? 9.130 -6.422 -15.182 1.00 75.81 99 LYS A N 1
ATOM 793 C CA . LYS A 1 99 ? 9.399 -6.790 -16.574 1.00 75.81 99 LYS A CA 1
ATOM 794 C C . LYS A 1 99 ? 10.525 -5.904 -17.096 1.00 75.81 99 LYS A C 1
ATOM 796 O O . LYS A 1 99 ? 10.299 -4.792 -17.563 1.00 75.81 99 LYS A O 1
ATOM 801 N N . LEU A 1 100 ? 11.759 -6.388 -16.989 1.00 65.06 100 LEU A N 1
ATOM 802 C CA . LEU A 1 100 ? 12.892 -5.769 -17.666 1.00 65.06 100 LEU A CA 1
ATOM 803 C C . LEU A 1 100 ? 12.686 -5.930 -19.180 1.00 65.06 100 LEU A C 1
ATOM 805 O O . LEU A 1 100 ? 12.428 -7.034 -19.655 1.00 65.06 100 LEU A O 1
ATOM 809 N N . LYS A 1 101 ? 12.829 -4.843 -19.948 1.00 58.03 101 LYS A N 1
ATOM 810 C CA . LYS A 1 101 ? 12.752 -4.846 -21.427 1.00 58.03 101 LYS A CA 1
ATOM 811 C C . LYS A 1 101 ? 13.786 -5.769 -22.109 1.00 58.03 101 LYS A C 1
ATOM 813 O O . LYS A 1 101 ? 13.746 -5.933 -23.323 1.00 58.03 101 LYS A O 1
ATOM 818 N N . ALA A 1 102 ? 14.692 -6.395 -21.360 1.00 51.97 102 ALA A N 1
ATOM 819 C CA . ALA A 1 102 ? 15.765 -7.243 -21.866 1.00 51.97 102 ALA A CA 1
ATOM 820 C C . ALA A 1 102 ? 15.403 -8.743 -21.859 1.00 51.97 102 ALA A C 1
ATOM 822 O O . ALA A 1 102 ? 16.057 -9.528 -21.184 1.00 51.97 102 ALA A O 1
ATOM 823 N N . VAL A 1 103 ? 14.367 -9.152 -22.606 1.00 50.88 103 VAL A N 1
ATOM 824 C CA . VAL A 1 103 ? 14.293 -10.520 -23.180 1.00 50.88 103 VAL A CA 1
ATOM 825 C C . VAL A 1 103 ? 13.372 -10.611 -24.410 1.00 50.88 103 VAL A C 1
ATOM 827 O O . VAL A 1 103 ? 12.811 -11.650 -24.730 1.00 50.88 103 VAL A O 1
ATOM 830 N N . GLY A 1 104 ? 13.266 -9.535 -25.191 1.00 47.69 104 GLY A N 1
ATOM 831 C CA . GLY A 1 104 ? 12.600 -9.560 -26.502 1.00 47.69 104 GLY A CA 1
ATOM 832 C C . GLY A 1 104 ? 13.345 -10.333 -27.605 1.00 47.69 104 GLY A C 1
ATOM 833 O O . GLY A 1 104 ? 13.102 -10.062 -28.768 1.00 47.69 104 GLY A O 1
ATOM 834 N N . ILE A 1 105 ? 14.283 -11.238 -27.285 1.00 51.59 105 ILE A N 1
ATOM 835 C CA . ILE A 1 105 ? 15.060 -11.987 -28.300 1.00 51.59 105 ILE A CA 1
ATOM 836 C C . ILE A 1 105 ? 14.951 -13.517 -28.121 1.00 51.59 105 ILE A C 1
ATOM 838 O O . ILE A 1 105 ? 15.365 -14.264 -28.997 1.00 51.59 105 ILE A O 1
ATOM 842 N N . ALA A 1 106 ? 14.357 -14.032 -27.035 1.00 50.66 106 ALA A N 1
ATOM 843 C CA . ALA A 1 106 ? 14.442 -15.470 -26.733 1.00 50.66 106 ALA A CA 1
ATOM 844 C C . ALA A 1 106 ? 13.134 -16.276 -26.842 1.00 50.66 106 ALA A C 1
ATOM 846 O O . ALA A 1 106 ? 13.202 -17.497 -26.738 1.00 50.66 106 ALA A O 1
ATOM 847 N N . ASN A 1 107 ? 11.958 -15.663 -27.036 1.00 52.78 107 ASN A N 1
ATOM 848 C CA . ASN A 1 107 ? 10.694 -16.421 -26.967 1.00 52.78 107 ASN A CA 1
ATOM 849 C C . ASN A 1 107 ? 9.681 -16.148 -28.093 1.00 52.78 107 ASN A C 1
ATOM 851 O O . ASN A 1 107 ? 8.499 -16.415 -27.911 1.00 52.78 107 ASN A O 1
ATOM 855 N N . GLU A 1 108 ? 10.133 -15.668 -29.254 1.00 51.75 108 GLU A N 1
ATOM 856 C CA . GLU A 1 108 ? 9.288 -15.496 -30.455 1.00 51.75 108 GLU A CA 1
ATOM 857 C C . GLU A 1 108 ? 9.569 -16.550 -31.551 1.00 51.75 108 GLU A C 1
ATOM 859 O O . GLU A 1 108 ? 9.254 -16.344 -32.712 1.00 51.75 108 GLU A O 1
ATOM 864 N N . ASN A 1 109 ? 10.173 -17.695 -31.200 1.00 46.44 109 ASN A N 1
ATOM 865 C CA . ASN A 1 109 ? 10.400 -18.824 -32.122 1.00 46.44 109 ASN A CA 1
ATOM 866 C C . ASN A 1 109 ? 9.876 -20.144 -31.535 1.00 46.44 109 ASN A C 1
ATOM 868 O O . ASN A 1 109 ? 10.641 -21.075 -31.276 1.00 46.44 109 ASN A O 1
ATOM 872 N N . LYS A 1 110 ? 8.569 -20.214 -31.280 1.00 46.38 110 LYS A N 1
ATOM 873 C CA . LYS A 1 110 ? 7.842 -21.484 -31.144 1.00 46.38 110 LYS A CA 1
ATOM 874 C C . LYS A 1 110 ? 6.418 -21.324 -31.665 1.00 46.38 110 LYS A C 1
ATOM 876 O O . LYS A 1 110 ? 5.490 -21.453 -30.879 1.00 46.38 110 LYS A O 1
ATOM 881 N N . GLU A 1 111 ? 6.281 -21.062 -32.960 1.00 41.78 111 GLU A N 1
ATOM 882 C CA . GLU A 1 111 ? 5.131 -21.483 -33.775 1.00 41.78 111 GLU A CA 1
ATOM 883 C C . GLU A 1 111 ? 5.638 -21.870 -35.167 1.00 41.78 111 GLU A C 1
ATOM 885 O O . GLU A 1 111 ? 6.487 -21.121 -35.702 1.00 41.78 111 GLU A O 1
#

pLDDT: mean 75.88, std 18.31, range [36.53, 92.5]

Radius of gyration: 17.52 Å; chains: 1; bounding box: 36×42×49 Å

InterPro domains:
  IPR021146 Phage gp6-like head-tail connector protein [PF05135] (3-98)
  IPR053746 Viral Head-Tail Connector Assembly Factor [G3DSA:1.10.246.150] (7-101)

Foldseek 3Di:
DDDDLQNVLCVVVVHDPPDCVCVVVLVVLLVVLVVQLCVLQVHPDDDPQCSVLSSVRSSVVVVVVVCPVVVVDDDDDDCPPPDNDRDPVSSVVSVVRRPDPPPPDPPPPDD